Protein AF-A0A7C1QD54-F1 (afdb_monomer)

Foldseek 3Di:
DDPVVVVVVVVVVVVVVVVVVVLVVVLVCLVVCQLPDPPVCPPVDDSVVSVVVSVVC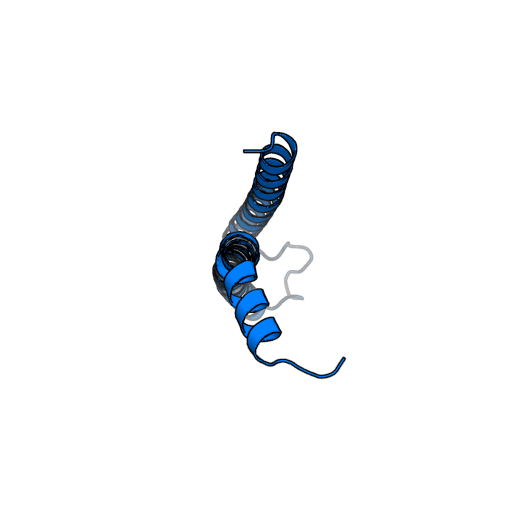NVVSVVVVVVVVVVVVVVVCCVPPVVVVVVVVVVVVVDDD

Secondary structure (DSSP, 8-state):
--HHHHHHHHHHHHHHHHHHHHHHHHHHHHHHHTT---GGGTTTS-HHHHHHHHHHHHHHHHHHHHHHHHHHHHHHHIIIIIHHHHHHHHHHT----

Radius of gyration: 22.1 Å; Cα contacts (8 Å, |Δi|>4): 22; chains: 1; bounding box: 56×27×56 Å

Sequence (97 aa):
MNIYLITIIIAYILVVAFGYWLDFLNLSHLKKFGSVIPPEFEGQIDGSLLSKTRDYNVEHTKFGFVSSGFDKIVTLLFIFVLLNIYNSWIESLDFPF

pLDDT: mean 87.2, std 5.61, range [60.34, 94.94]

Solvent-accessible surface area (backbone atoms only — not comparable to full-atom values): 5592 Å² total; per-residue (Å²): 131,62,68,68,57,54,50,52,52,52,53,50,52,49,55,53,49,53,52,54,50,52,52,50,52,51,50,55,48,43,74,74,46,46,71,64,74,58,79,92,44,64,90,76,57,61,62,70,58,40,39,51,54,41,53,50,49,54,54,51,51,55,50,48,51,56,51,53,50,49,53,51,49,53,49,50,47,35,69,78,61,42,43,64,59,52,49,54,52,56,60,71,63,68,69,92,122

Mean predicted aligned error: 6.9 Å

Structure (mmCIF, N/CA/C/O backbone):
data_AF-A0A7C1QD54-F1
#
_entry.id   AF-A0A7C1QD54-F1
#
loop_
_atom_site.group_PDB
_atom_site.id
_atom_site.type_symbol
_atom_site.label_atom_id
_atom_site.label_alt_id
_atom_site.label_comp_id
_atom_site.label_asym_id
_atom_site.label_entity_id
_atom_site.label_seq_id
_atom_site.pdbx_PDB_ins_code
_atom_site.Cartn_x
_atom_site.Cartn_y
_atom_site.Cartn_z
_atom_site.occupancy
_atom_site.B_iso_or_equiv
_atom_site.auth_seq_id
_atom_site.auth_comp_id
_atom_site.auth_asym_id
_atom_site.auth_atom_id
_atom_site.pdbx_PDB_model_num
ATOM 1 N N . MET A 1 1 ? 3.531 4.790 -26.475 1.00 62.97 1 MET A N 1
ATOM 2 C CA . MET A 1 1 ? 3.166 3.900 -25.352 1.00 62.97 1 MET A CA 1
ATOM 3 C C . MET A 1 1 ? 2.031 3.005 -25.820 1.00 62.97 1 MET A C 1
ATOM 5 O O . MET A 1 1 ? 1.088 3.525 -26.401 1.00 62.97 1 MET A O 1
ATOM 9 N N . ASN A 1 2 ? 2.178 1.684 -25.703 1.00 86.38 2 ASN A N 1
ATOM 10 C CA . ASN A 1 2 ? 1.234 0.724 -26.279 1.00 86.38 2 ASN A CA 1
ATOM 11 C C . ASN A 1 2 ? -0.140 0.856 -25.593 1.00 86.38 2 ASN A C 1
ATOM 13 O O . ASN A 1 2 ? -0.197 0.872 -24.364 1.00 86.38 2 ASN A O 1
ATOM 17 N N . ILE A 1 3 ? -1.227 0.973 -26.362 1.00 93.06 3 ILE A N 1
ATOM 18 C CA . ILE A 1 3 ? -2.583 1.185 -25.828 1.00 93.06 3 ILE A CA 1
ATOM 19 C C . ILE A 1 3 ? -2.968 0.098 -24.816 1.00 93.06 3 ILE A C 1
ATOM 21 O O . ILE A 1 3 ? -3.502 0.410 -23.757 1.00 93.06 3 ILE A O 1
ATOM 25 N N . TYR A 1 4 ? -2.572 -1.153 -25.074 1.00 92.81 4 TYR A N 1
ATOM 26 C CA . TYR A 1 4 ? -2.809 -2.284 -24.175 1.00 92.81 4 TYR A CA 1
ATOM 27 C C . TYR A 1 4 ? -2.156 -2.096 -22.801 1.00 92.81 4 TYR A C 1
ATOM 29 O O . TYR A 1 4 ? -2.758 -2.401 -21.776 1.00 92.81 4 TYR A O 1
ATOM 37 N N . LEU A 1 5 ? -0.939 -1.548 -22.767 1.00 87.88 5 LEU A N 1
ATOM 38 C CA . LEU A 1 5 ? -0.199 -1.316 -21.527 1.00 87.88 5 LEU A CA 1
ATOM 39 C C . LEU A 1 5 ? -0.866 -0.227 -20.681 1.00 87.88 5 LEU A C 1
ATOM 41 O O . LEU A 1 5 ? -0.995 -0.382 -19.469 1.00 87.88 5 LEU A O 1
ATOM 45 N N . ILE A 1 6 ? -1.359 0.835 -21.323 1.00 89.88 6 ILE A N 1
ATOM 46 C CA . ILE A 1 6 ? -2.117 1.891 -20.640 1.00 89.88 6 ILE A CA 1
ATOM 47 C C . ILE A 1 6 ? -3.405 1.311 -20.047 1.00 89.88 6 ILE A C 1
ATOM 49 O O . ILE A 1 6 ? -3.703 1.560 -18.880 1.00 89.88 6 ILE A O 1
ATOM 53 N N . THR A 1 7 ? -4.140 0.499 -20.812 1.00 94.81 7 THR A N 1
ATOM 54 C CA . THR A 1 7 ? -5.369 -0.151 -20.335 1.00 94.81 7 THR A CA 1
ATOM 55 C C . THR A 1 7 ? -5.114 -1.034 -19.114 1.00 94.81 7 THR A C 1
ATOM 57 O O . THR A 1 7 ? -5.855 -0.936 -18.137 1.00 94.81 7 THR A O 1
ATOM 60 N N . ILE A 1 8 ? -4.055 -1.851 -19.130 1.00 91.44 8 ILE A N 1
ATOM 61 C CA . ILE A 1 8 ? -3.697 -2.723 -18.000 1.00 91.44 8 ILE A CA 1
ATOM 62 C C . ILE A 1 8 ? -3.361 -1.895 -16.755 1.00 91.44 8 ILE A C 1
ATOM 64 O O . ILE A 1 8 ? -3.847 -2.205 -15.668 1.00 91.44 8 ILE A O 1
ATOM 68 N N . ILE A 1 9 ? -2.581 -0.819 -16.904 1.00 88.81 9 ILE A N 1
ATOM 69 C CA . ILE A 1 9 ? -2.221 0.057 -15.780 1.00 88.81 9 ILE A CA 1
ATOM 70 C C . ILE A 1 9 ? -3.466 0.732 -15.194 1.00 88.81 9 ILE A C 1
ATOM 72 O O . ILE A 1 9 ? -3.627 0.753 -13.976 1.00 88.81 9 ILE A O 1
ATOM 76 N N . ILE A 1 10 ? -4.372 1.240 -16.034 1.00 92.88 10 ILE A N 1
ATOM 77 C CA . ILE A 1 10 ? -5.620 1.861 -15.568 1.00 92.88 10 ILE A CA 1
ATOM 78 C C . ILE A 1 10 ? -6.486 0.842 -14.820 1.00 92.88 10 ILE A C 1
ATOM 80 O O . ILE A 1 10 ? -6.956 1.134 -13.721 1.00 92.88 10 ILE A O 1
ATOM 84 N N . ALA A 1 11 ? -6.671 -0.356 -15.379 1.00 94.94 11 ALA A N 1
ATOM 85 C CA . ALA A 1 11 ? -7.444 -1.414 -14.734 1.00 94.94 11 ALA A CA 1
ATOM 86 C C . ALA A 1 11 ? -6.844 -1.798 -13.372 1.00 94.94 11 ALA A C 1
ATOM 88 O O . ALA A 1 11 ? -7.570 -1.905 -12.384 1.00 94.94 11 ALA A O 1
ATOM 89 N N . TYR A 1 12 ? -5.517 -1.930 -13.299 1.00 89.75 12 TYR A N 1
ATOM 90 C CA . TYR A 1 12 ? -4.810 -2.190 -12.050 1.00 89.75 12 TYR A CA 1
ATOM 91 C C . TYR A 1 12 ? -5.039 -1.077 -11.017 1.00 89.75 12 TYR A C 1
ATOM 93 O O . TYR A 1 12 ? -5.425 -1.364 -9.884 1.00 89.75 12 TYR A O 1
ATOM 101 N N . ILE A 1 13 ? -4.866 0.191 -11.407 1.00 89.38 13 ILE A N 1
ATOM 102 C CA . ILE A 1 13 ? -5.087 1.340 -10.515 1.00 89.38 13 ILE A CA 1
ATOM 103 C C . ILE A 1 13 ? -6.524 1.352 -9.990 1.00 89.38 13 ILE A C 1
ATOM 105 O O . ILE A 1 13 ? -6.722 1.585 -8.800 1.00 89.38 13 ILE A O 1
ATOM 109 N N . LEU A 1 14 ? -7.517 1.059 -10.835 1.00 93.75 14 LEU A N 1
ATOM 110 C CA . LEU A 1 14 ? -8.917 0.988 -10.415 1.00 93.75 14 LEU A CA 1
ATOM 111 C C . LEU A 1 14 ? -9.135 -0.096 -9.359 1.00 93.75 14 LEU A C 1
ATOM 113 O O . LEU A 1 14 ? -9.698 0.199 -8.308 1.00 93.75 14 LEU A O 1
ATOM 117 N N . VAL A 1 15 ? -8.656 -1.320 -9.592 1.00 92.38 15 VAL A N 1
ATOM 118 C CA . VAL A 1 15 ? -8.779 -2.419 -8.617 1.00 92.38 15 VAL A CA 1
ATOM 119 C C . VAL A 1 15 ? -8.137 -2.036 -7.283 1.00 92.38 15 VAL A C 1
ATOM 121 O O . VAL A 1 15 ? -8.733 -2.232 -6.224 1.00 92.38 15 VAL A O 1
ATOM 124 N N . VAL A 1 16 ? -6.945 -1.438 -7.325 1.00 87.69 16 VAL A N 1
ATOM 125 C CA . VAL A 1 16 ? -6.242 -0.979 -6.123 1.00 87.69 16 VAL A CA 1
ATOM 126 C C . VAL A 1 16 ? -7.022 0.125 -5.402 1.00 87.69 16 VAL A C 1
ATOM 128 O O . VAL A 1 16 ? -7.171 0.060 -4.183 1.00 87.69 16 VAL A O 1
ATOM 131 N N . ALA A 1 17 ? -7.546 1.108 -6.135 1.00 88.38 17 ALA A N 1
ATOM 132 C CA . ALA A 1 17 ? -8.326 2.206 -5.573 1.00 88.38 17 ALA A CA 1
ATOM 133 C C . ALA A 1 17 ? -9.626 1.713 -4.922 1.00 88.38 17 ALA A C 1
ATOM 135 O O . ALA A 1 17 ? -9.947 2.135 -3.813 1.00 88.38 17 ALA A O 1
ATOM 136 N N . PHE A 1 18 ? -10.342 0.787 -5.567 1.00 92.81 18 PHE A N 1
ATOM 137 C CA . PHE A 1 18 ? -11.549 0.178 -5.003 1.00 92.81 18 PHE A CA 1
ATOM 138 C C . PHE A 1 18 ? -11.254 -0.632 -3.738 1.00 92.81 18 PHE A C 1
ATOM 140 O O . PHE A 1 18 ? -12.020 -0.540 -2.780 1.00 92.81 18 PHE A O 1
ATOM 147 N N . GLY A 1 19 ? -10.138 -1.368 -3.697 1.00 88.94 19 GLY A N 1
ATOM 148 C CA . GLY A 1 19 ? -9.692 -2.057 -2.483 1.00 88.94 19 GLY A CA 1
ATOM 149 C C . GLY A 1 19 ? -9.485 -1.082 -1.322 1.00 88.94 19 GLY A C 1
ATOM 150 O O . GLY A 1 19 ? -10.127 -1.213 -0.283 1.00 88.94 19 GLY A O 1
ATOM 151 N N . TYR A 1 20 ? -8.691 -0.027 -1.539 1.00 86.75 20 TYR A N 1
ATOM 152 C CA . TYR A 1 20 ? -8.462 0.992 -0.508 1.00 86.75 20 TYR A CA 1
ATOM 153 C C . TYR A 1 20 ? -9.737 1.722 -0.085 1.00 86.75 20 TYR A C 1
ATOM 155 O O . TYR A 1 20 ? -9.894 2.064 1.088 1.00 86.75 20 TYR A O 1
ATOM 163 N N . TRP A 1 21 ? -10.659 1.955 -1.017 1.00 88.50 21 TRP A N 1
ATOM 164 C CA . TRP A 1 21 ? -11.954 2.549 -0.708 1.00 88.50 21 TRP A CA 1
ATOM 165 C C . 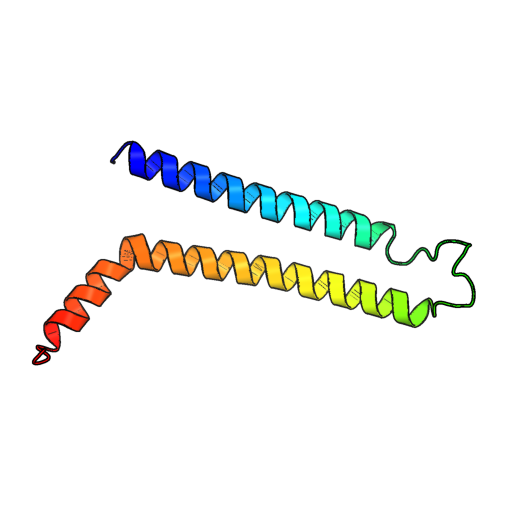TRP A 1 21 ? -12.776 1.662 0.235 1.00 88.50 21 TRP A C 1
ATOM 167 O O . TRP A 1 21 ? -13.310 2.153 1.231 1.00 88.50 21 TRP A O 1
ATOM 177 N N . LEU A 1 22 ? -12.863 0.360 -0.048 1.00 90.38 22 LEU A N 1
ATOM 178 C CA . LEU A 1 22 ? -13.586 -0.593 0.799 1.00 90.38 22 LEU A CA 1
ATOM 179 C C . LEU A 1 22 ? -12.978 -0.681 2.195 1.00 90.38 22 LEU A C 1
ATOM 181 O O . LEU A 1 22 ? -13.707 -0.622 3.187 1.00 90.38 22 LEU A O 1
ATOM 185 N N . ASP A 1 23 ? -11.655 -0.754 2.283 1.00 87.19 23 ASP A N 1
ATOM 186 C CA . ASP A 1 23 ? -11.004 -0.846 3.580 1.00 87.19 23 ASP A CA 1
ATOM 187 C C . ASP A 1 23 ? -11.159 0.455 4.390 1.00 87.19 23 ASP A C 1
ATOM 189 O O . ASP A 1 23 ? -11.338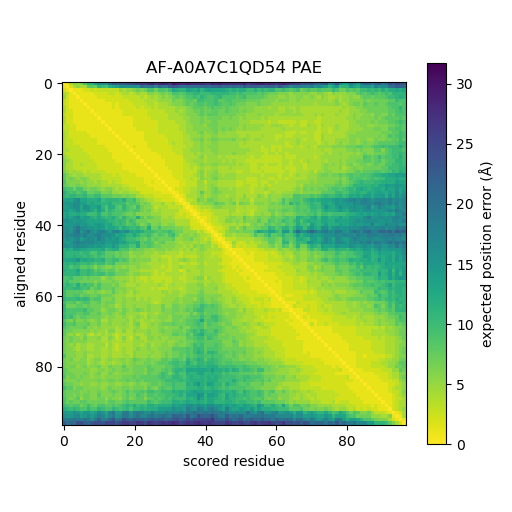 0.421 5.611 1.00 87.19 23 ASP A O 1
ATOM 193 N N . PHE A 1 24 ? -11.161 1.614 3.721 1.00 87.50 24 PHE A N 1
ATOM 194 C CA . PHE A 1 24 ? -11.476 2.895 4.353 1.00 87.50 24 PHE A CA 1
ATOM 195 C C . PHE A 1 24 ? -12.905 2.920 4.910 1.00 87.50 24 PHE A C 1
ATOM 197 O O . PHE A 1 24 ? -13.110 3.342 6.053 1.00 87.50 24 PHE A O 1
ATOM 204 N N . LEU A 1 25 ? -13.890 2.447 4.139 1.00 89.44 25 LEU A N 1
ATOM 205 C CA . LEU A 1 25 ? -15.271 2.328 4.611 1.00 89.44 25 LEU A CA 1
ATOM 206 C C . LEU A 1 25 ? -15.364 1.400 5.827 1.00 89.44 25 LEU A C 1
ATOM 208 O O . LEU A 1 25 ? -16.007 1.759 6.818 1.00 89.44 25 LEU A O 1
ATOM 212 N N . ASN A 1 26 ? -14.683 0.253 5.783 1.00 89.44 26 ASN A N 1
ATOM 213 C CA . ASN A 1 26 ? -14.662 -0.707 6.881 1.00 89.44 26 ASN A CA 1
ATOM 214 C C . ASN A 1 26 ? -14.057 -0.095 8.154 1.00 89.44 26 ASN A C 1
ATOM 216 O O . ASN A 1 26 ? -14.650 -0.170 9.230 1.00 89.44 26 ASN A O 1
ATOM 220 N N . LEU A 1 27 ? -12.927 0.605 8.034 1.00 87.88 27 LEU A N 1
ATOM 221 C CA . LEU A 1 27 ? -12.312 1.309 9.159 1.00 87.88 27 LEU A CA 1
ATOM 222 C C . LEU A 1 27 ? -13.176 2.437 9.712 1.00 87.88 27 LEU A C 1
ATOM 224 O O . LEU A 1 27 ? -13.241 2.614 10.928 1.00 87.88 27 LEU A O 1
ATOM 228 N N . SER A 1 28 ? -13.821 3.213 8.844 1.00 87.50 28 SER A N 1
ATOM 229 C CA . SER A 1 28 ? -14.734 4.280 9.258 1.00 87.50 28 SER A CA 1
ATOM 230 C C . SER A 1 28 ? -15.900 3.713 10.074 1.00 87.50 28 SER A C 1
ATOM 232 O O . SER A 1 28 ? -16.221 4.217 11.155 1.00 87.50 28 SER A O 1
ATOM 234 N N . HIS A 1 29 ? -16.471 2.601 9.607 1.00 88.31 29 HIS A N 1
ATOM 235 C CA . HIS A 1 29 ? -17.528 1.890 10.313 1.00 88.31 29 HIS A CA 1
ATOM 236 C C . HIS A 1 29 ? -17.038 1.317 11.652 1.00 88.31 29 HIS A C 1
ATOM 238 O O . HIS A 1 29 ? -17.667 1.550 12.686 1.00 88.31 29 HIS A O 1
ATOM 244 N N . LEU A 1 30 ? -15.877 0.653 11.664 1.00 86.94 30 LEU A N 1
ATOM 245 C CA . LEU A 1 30 ? -15.276 0.074 12.866 1.00 86.94 30 LEU A CA 1
ATOM 246 C C . LEU A 1 30 ? -14.947 1.140 13.922 1.00 86.94 30 LEU A C 1
ATOM 248 O O . LEU A 1 30 ? -15.186 0.927 15.108 1.00 86.94 30 LEU A O 1
ATOM 252 N N . LYS A 1 31 ? -14.457 2.315 13.516 1.00 82.62 31 LYS A N 1
ATOM 253 C CA . LYS A 1 31 ? -14.220 3.435 14.441 1.00 82.62 31 LYS A CA 1
ATOM 254 C C . LYS A 1 31 ? -15.510 3.948 15.074 1.00 82.62 31 LYS A C 1
ATOM 256 O O . LYS A 1 31 ? -15.501 4.321 16.243 1.00 82.62 31 LYS A O 1
ATOM 261 N N . LYS A 1 32 ? -16.605 3.984 14.309 1.00 83.12 32 LYS A N 1
ATOM 262 C CA . LYS A 1 32 ? -17.884 4.546 14.756 1.00 83.12 32 LYS A CA 1
ATOM 263 C C . LYS A 1 32 ? -18.700 3.576 15.614 1.00 83.12 32 LYS A C 1
ATOM 265 O O . LYS A 1 32 ? -19.309 4.008 16.586 1.00 83.12 32 LYS A O 1
ATOM 270 N N . PHE A 1 33 ? -18.708 2.291 15.266 1.00 84.06 33 PHE A N 1
ATOM 271 C CA . PHE A 1 33 ? -19.586 1.292 15.887 1.00 84.06 33 PHE A CA 1
ATOM 272 C C . PHE A 1 33 ? -18.845 0.126 16.549 1.00 84.06 33 PHE A C 1
ATOM 274 O O . PHE A 1 33 ? -19.466 -0.648 17.264 1.00 84.06 33 PHE A O 1
ATOM 281 N N . GLY A 1 34 ? -17.525 0.003 16.389 1.00 78.12 34 GLY A N 1
ATOM 282 C CA . GLY A 1 34 ? -16.752 -1.150 16.873 1.00 78.12 34 GLY A CA 1
ATOM 283 C C . GLY A 1 34 ? -16.632 -1.282 18.393 1.00 78.12 34 GLY A C 1
ATOM 284 O O . GLY A 1 34 ? -16.071 -2.262 18.864 1.00 78.12 34 GLY A O 1
ATOM 285 N N . SER A 1 35 ? -17.143 -0.317 19.160 1.00 78.44 35 SER A N 1
ATOM 286 C CA . SER A 1 35 ? -17.263 -0.410 20.626 1.00 78.44 35 SER A CA 1
ATOM 287 C C . SER A 1 35 ? -18.701 -0.521 21.112 1.00 78.44 35 SER A C 1
ATOM 289 O O . SER A 1 35 ? -18.926 -0.587 22.317 1.00 78.44 35 SER A O 1
ATOM 291 N N . VAL A 1 36 ? -19.670 -0.515 20.197 1.00 82.44 36 VAL A N 1
ATOM 292 C CA . VAL A 1 36 ? -21.075 -0.703 20.537 1.00 82.44 36 VAL A CA 1
ATOM 293 C C . VAL A 1 36 ? -21.328 -2.201 20.581 1.00 82.44 36 VAL A C 1
ATOM 295 O O . VAL A 1 36 ? -21.243 -2.883 19.562 1.00 82.44 36 VAL A O 1
ATOM 298 N N . ILE A 1 37 ? -21.612 -2.714 21.775 1.00 82.19 37 ILE A N 1
ATOM 299 C CA . ILE A 1 37 ? -22.055 -4.095 21.948 1.00 82.19 37 ILE A CA 1
ATOM 300 C C . ILE A 1 37 ? -23.546 -4.132 21.596 1.00 82.19 37 ILE A C 1
ATOM 302 O O . ILE A 1 37 ? -24.303 -3.327 22.142 1.00 82.19 37 ILE A O 1
ATOM 306 N N . PRO A 1 38 ? -23.993 -5.008 20.681 1.00 84.25 38 PRO A N 1
ATOM 307 C CA . PRO A 1 38 ? -25.417 -5.165 20.435 1.00 84.25 38 PRO A CA 1
ATOM 308 C C . PRO A 1 38 ? -26.112 -5.706 21.697 1.00 84.25 38 PRO A C 1
ATOM 310 O O . PRO A 1 38 ? -25.522 -6.552 22.373 1.00 84.25 38 PRO A O 1
ATOM 313 N N . PRO A 1 39 ? -27.358 -5.294 21.994 1.00 82.06 39 PRO A N 1
ATOM 314 C CA . PRO A 1 39 ? -28.057 -5.660 23.234 1.00 82.06 39 PRO A CA 1
ATOM 315 C C . PRO A 1 39 ? -28.113 -7.170 23.505 1.00 82.06 39 PRO A C 1
ATOM 317 O O . PRO A 1 39 ? -28.044 -7.620 24.641 1.00 82.06 39 PRO A O 1
ATOM 320 N N . GLU A 1 40 ? -28.179 -7.969 22.441 1.00 85.75 40 GLU A N 1
ATOM 321 C CA . GLU A 1 40 ? -28.214 -9.438 22.472 1.00 85.75 40 GLU A CA 1
ATOM 322 C C . GLU A 1 40 ? -26.929 -10.076 23.034 1.00 85.75 40 GLU A C 1
ATOM 324 O O . GLU A 1 40 ? -26.943 -11.234 23.448 1.00 85.75 40 GLU A O 1
ATOM 329 N N . PHE A 1 41 ? -25.823 -9.326 23.064 1.00 82.62 41 PHE A N 1
ATOM 330 C CA . PHE A 1 41 ? -24.504 -9.772 23.522 1.00 82.62 41 PHE A CA 1
ATOM 331 C C . PHE A 1 41 ? -24.042 -9.072 24.808 1.00 82.62 41 PHE A C 1
ATOM 333 O O . PHE A 1 41 ? -22.909 -9.288 25.260 1.00 82.62 41 PHE A O 1
ATOM 340 N N . GLU A 1 42 ? -24.894 -8.241 25.413 1.00 80.31 42 GLU A N 1
ATOM 341 C CA . GLU A 1 42 ? -24.599 -7.601 26.692 1.00 80.31 42 GLU A CA 1
ATOM 342 C C . GLU A 1 42 ? -24.335 -8.656 27.777 1.00 80.31 42 GLU A C 1
ATOM 344 O O . GLU A 1 42 ? -25.062 -9.636 27.930 1.00 80.31 42 GLU A O 1
ATOM 349 N N . GLY A 1 43 ? -23.233 -8.487 28.510 1.00 79.69 43 GLY A N 1
ATOM 350 C CA . GLY A 1 43 ? -22.800 -9.430 29.545 1.00 79.69 43 GLY A CA 1
ATOM 351 C C . GLY A 1 43 ? -22.091 -10.692 29.035 1.00 79.69 43 GLY A C 1
ATOM 352 O O . GLY A 1 43 ? -21.462 -11.372 29.842 1.00 79.69 43 GLY A O 1
ATOM 353 N N . GLN A 1 44 ? -22.121 -10.990 27.729 1.00 83.50 44 GLN A N 1
ATOM 354 C CA . GLN A 1 44 ? -21.323 -12.075 27.132 1.00 83.50 44 GLN A CA 1
ATOM 355 C C . GLN A 1 44 ? -19.997 -11.588 26.547 1.00 83.50 44 GLN A C 1
ATOM 357 O O . GLN A 1 44 ? -19.028 -12.345 26.483 1.00 83.50 44 GLN A O 1
ATOM 362 N N . ILE A 1 45 ? -19.948 -10.324 26.125 1.00 81.62 45 ILE A N 1
ATOM 363 C CA . ILE A 1 45 ? -18.754 -9.704 25.553 1.00 81.62 45 ILE A CA 1
ATOM 364 C C . ILE A 1 45 ? -18.185 -8.687 26.541 1.00 81.62 45 ILE A C 1
ATOM 366 O O . ILE A 1 45 ? -18.877 -7.775 26.992 1.00 81.62 45 ILE A O 1
ATOM 370 N N . ASP A 1 46 ? -16.894 -8.819 26.842 1.00 83.31 46 ASP A N 1
ATOM 371 C CA . ASP A 1 46 ? -16.148 -7.823 27.605 1.00 83.31 46 ASP A CA 1
ATOM 372 C C . ASP A 1 46 ? -15.896 -6.583 26.731 1.00 83.31 46 ASP A C 1
ATOM 374 O O . ASP A 1 46 ? -15.117 -6.612 25.773 1.00 83.31 46 ASP A O 1
ATOM 378 N N . GLY A 1 47 ? -16.547 -5.469 27.074 1.00 81.94 47 GLY A N 1
ATOM 379 C CA . GLY A 1 47 ? -16.393 -4.198 26.364 1.00 81.94 47 GLY A CA 1
ATOM 380 C C . GLY A 1 47 ? -14.980 -3.617 26.423 1.00 81.94 47 GLY A C 1
ATOM 381 O O . GLY A 1 47 ? -14.559 -2.933 25.486 1.00 81.94 47 GLY A O 1
ATOM 382 N N . SER A 1 48 ? -14.210 -3.922 27.471 1.00 83.19 48 SER A N 1
ATOM 383 C CA . SER A 1 48 ? -12.815 -3.491 27.581 1.00 83.19 48 SER A CA 1
ATOM 384 C C . SER A 1 48 ? -11.918 -4.246 26.596 1.00 83.19 48 SER A C 1
ATOM 386 O O . SER A 1 48 ? -11.061 -3.639 25.944 1.00 83.19 48 SER A O 1
ATOM 388 N N . LEU A 1 49 ? -12.165 -5.549 26.420 1.00 84.44 49 LEU A N 1
ATOM 389 C CA . LEU A 1 49 ? -11.486 -6.374 25.426 1.00 84.44 49 LEU A CA 1
ATOM 390 C C . LEU A 1 49 ? -11.897 -5.958 24.011 1.00 84.44 49 LEU A C 1
ATOM 392 O O . LEU A 1 49 ? -11.025 -5.742 23.172 1.00 84.44 49 LEU A O 1
ATOM 396 N N . LEU A 1 50 ? -13.193 -5.737 23.769 1.00 85.00 50 LEU A N 1
ATOM 397 C CA . LEU A 1 50 ? -13.703 -5.276 22.476 1.00 85.00 50 LEU A CA 1
ATOM 398 C C . LEU A 1 50 ? -13.082 -3.934 22.058 1.00 85.00 50 LEU A C 1
ATOM 400 O O . LEU A 1 50 ? -12.632 -3.790 20.921 1.00 85.00 50 LEU A O 1
ATOM 404 N N . SER A 1 51 ? -12.990 -2.966 22.978 1.00 83.19 51 SER A N 1
ATOM 405 C CA . SER A 1 51 ? -12.341 -1.680 22.696 1.00 83.19 51 SER A CA 1
ATOM 406 C C . SER A 1 51 ? -10.857 -1.848 22.360 1.00 83.19 51 SER A C 1
ATOM 408 O O . SER A 1 51 ? -10.385 -1.244 21.398 1.00 83.19 51 SER A O 1
ATOM 410 N N . LYS A 1 52 ? -10.124 -2.698 23.092 1.00 86.12 52 LYS A N 1
ATOM 411 C CA . LYS A 1 52 ? -8.713 -2.988 22.781 1.00 86.12 52 LYS A CA 1
ATOM 412 C C . LYS A 1 52 ? -8.553 -3.646 21.411 1.00 86.12 52 LYS A C 1
ATOM 414 O O . LYS A 1 52 ? -7.669 -3.261 20.649 1.00 86.12 52 LYS A O 1
ATOM 419 N N . THR A 1 53 ? -9.412 -4.607 21.075 1.00 85.75 53 THR A N 1
ATOM 420 C CA . THR A 1 53 ? -9.396 -5.281 19.769 1.00 85.75 53 THR A CA 1
ATOM 421 C C . THR A 1 53 ? -9.730 -4.322 18.629 1.00 85.75 53 THR A C 1
ATOM 423 O O . THR A 1 53 ? -9.111 -4.407 17.566 1.00 85.75 53 THR A O 1
ATOM 426 N N . ARG A 1 54 ? -10.666 -3.386 18.839 1.00 86.62 54 ARG A N 1
ATOM 427 C CA . ARG A 1 54 ? -10.955 -2.298 17.894 1.00 86.62 54 ARG A CA 1
ATOM 428 C C . ARG A 1 54 ? -9.712 -1.445 17.659 1.00 86.62 54 ARG A C 1
ATOM 430 O O . ARG A 1 54 ? -9.334 -1.247 16.508 1.00 86.62 54 ARG A O 1
ATOM 437 N N . ASP A 1 55 ? -9.078 -0.966 18.726 1.00 85.81 55 ASP A N 1
ATOM 438 C CA . ASP A 1 55 ? -7.917 -0.071 18.635 1.00 85.81 55 ASP A CA 1
ATOM 439 C C . ASP A 1 55 ? -6.742 -0.749 17.925 1.00 85.81 55 ASP A C 1
ATOM 441 O O . ASP A 1 55 ? -6.144 -0.170 17.016 1.00 85.81 55 ASP A O 1
ATOM 445 N N . TYR A 1 56 ? -6.487 -2.017 18.255 1.00 87.12 56 TYR A N 1
ATOM 446 C CA . TYR A 1 56 ? -5.494 -2.829 17.559 1.00 87.12 56 TYR A CA 1
ATOM 447 C C . TYR A 1 56 ? -5.810 -2.978 16.064 1.00 87.12 56 TYR A C 1
ATOM 449 O O . TYR A 1 56 ? -4.935 -2.749 15.232 1.00 87.12 56 TYR A O 1
ATOM 457 N N . ASN A 1 57 ? -7.053 -3.313 15.700 1.00 85.62 57 ASN A N 1
ATOM 458 C CA . ASN A 1 57 ? -7.445 -3.446 14.294 1.00 85.62 57 ASN A CA 1
ATOM 459 C C . ASN A 1 57 ? -7.307 -2.132 13.522 1.00 85.62 57 ASN A C 1
ATOM 461 O O . ASN A 1 57 ? -6.884 -2.143 12.366 1.00 85.62 57 ASN A O 1
ATOM 465 N N . VAL A 1 58 ? -7.646 -1.000 14.141 1.00 85.06 58 VAL A N 1
ATOM 466 C CA . VAL A 1 58 ? -7.521 0.318 13.510 1.00 85.06 58 VAL A CA 1
ATOM 467 C C . VAL A 1 58 ? -6.063 0.622 13.172 1.00 85.06 58 VAL A C 1
ATOM 469 O O . VAL A 1 58 ? -5.772 0.991 12.031 1.00 85.06 58 VAL A O 1
ATOM 472 N N . GLU A 1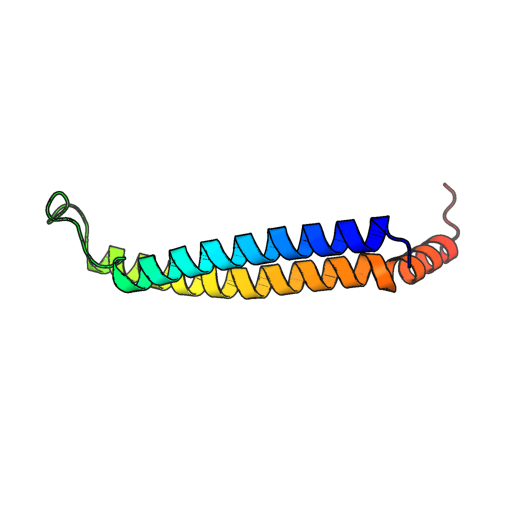 59 ? -5.152 0.439 14.127 1.00 86.19 59 GLU A N 1
ATOM 473 C CA . GLU A 1 59 ? -3.722 0.674 13.900 1.00 86.19 59 GLU A CA 1
ATOM 474 C C . GLU A 1 59 ? -3.125 -0.340 12.914 1.00 86.19 59 GLU A C 1
ATOM 476 O O . GLU A 1 59 ? -2.437 0.050 11.968 1.00 86.19 59 GLU A O 1
ATOM 481 N N . HIS A 1 60 ? -3.454 -1.628 13.061 1.00 86.56 60 HIS A N 1
ATOM 482 C CA . HIS A 1 60 ? -2.987 -2.686 12.164 1.00 86.56 60 HIS A CA 1
ATOM 483 C C . HIS A 1 60 ? -3.416 -2.438 10.714 1.00 86.56 60 HIS A C 1
ATOM 485 O O . HIS A 1 60 ? -2.602 -2.519 9.796 1.00 86.56 60 HIS A O 1
ATOM 491 N N . THR A 1 61 ? -4.680 -2.077 10.488 1.00 84.12 61 THR A N 1
ATOM 492 C CA . THR A 1 61 ? -5.182 -1.818 9.132 1.00 84.12 61 THR A CA 1
ATOM 493 C C . THR A 1 61 ? -4.547 -0.562 8.531 1.00 84.12 61 THR A C 1
ATOM 495 O O . THR A 1 61 ? -4.180 -0.559 7.358 1.00 84.12 61 THR A O 1
ATOM 498 N N . LYS A 1 62 ? -4.343 0.495 9.331 1.00 83.62 62 LYS A N 1
ATOM 499 C CA . LYS A 1 62 ? -3.651 1.713 8.881 1.00 83.62 62 LYS A CA 1
ATOM 500 C C . LYS A 1 62 ? -2.214 1.411 8.447 1.00 83.62 62 LYS A C 1
ATOM 502 O O . LYS A 1 62 ? -1.784 1.892 7.400 1.00 83.62 62 LYS A O 1
ATOM 507 N N . PHE A 1 63 ? -1.489 0.604 9.222 1.00 87.44 63 PHE A N 1
ATOM 508 C CA . PHE A 1 63 ? -0.154 0.143 8.846 1.00 87.44 63 PHE A CA 1
ATOM 509 C C . PHE A 1 63 ? -0.191 -0.725 7.580 1.00 87.44 63 PHE A C 1
ATOM 511 O O . PHE A 1 63 ? 0.585 -0.492 6.653 1.00 87.44 63 PHE A O 1
ATOM 518 N N . GLY A 1 64 ? -1.144 -1.658 7.494 1.00 84.44 64 GLY A N 1
ATOM 519 C CA . GLY A 1 64 ? -1.351 -2.508 6.320 1.00 84.44 64 GLY A CA 1
ATOM 520 C C . GLY A 1 64 ? -1.586 -1.714 5.030 1.00 84.44 64 GLY A C 1
ATOM 521 O O . GLY A 1 64 ? -1.070 -2.080 3.972 1.00 84.44 64 GLY A O 1
ATOM 522 N N . PHE A 1 65 ? -2.278 -0.573 5.095 1.00 83.38 65 PHE A N 1
ATOM 523 C CA . PHE A 1 65 ? -2.421 0.313 3.934 1.00 83.38 65 PHE A CA 1
ATOM 524 C C . PHE A 1 65 ? -1.102 0.904 3.468 1.00 83.38 65 PHE A C 1
ATOM 526 O O . PHE A 1 65 ? -0.812 0.876 2.274 1.00 83.38 65 PHE A O 1
ATOM 533 N N . VAL A 1 66 ? -0.304 1.425 4.400 1.00 83.56 66 VAL A N 1
ATOM 534 C CA . VAL A 1 66 ? 0.985 2.037 4.068 1.00 83.56 66 VAL A CA 1
ATOM 535 C C . VAL A 1 66 ? 1.936 0.983 3.504 1.00 83.56 66 VAL A C 1
ATOM 537 O O . VAL A 1 66 ? 2.530 1.212 2.451 1.00 83.56 66 VAL A O 1
ATOM 540 N N . SER A 1 67 ? 2.016 -0.187 4.146 1.00 88.19 67 SER A N 1
ATOM 541 C CA . SER A 1 67 ? 2.857 -1.297 3.684 1.00 88.19 67 SER A CA 1
ATOM 542 C C . SER A 1 67 ? 2.434 -1.781 2.300 1.00 88.19 67 SER A C 1
ATOM 544 O O . SER A 1 67 ? 3.257 -1.836 1.394 1.00 88.19 67 SER A O 1
ATOM 546 N N . SER A 1 68 ? 1.140 -2.045 2.087 1.00 87.19 68 SER A N 1
ATOM 547 C CA . SER A 1 68 ? 0.657 -2.518 0.783 1.00 87.19 68 SER A CA 1
ATOM 548 C C . SER A 1 68 ? 0.871 -1.496 -0.335 1.00 87.19 68 SER A C 1
ATOM 550 O O . SER A 1 68 ? 1.136 -1.879 -1.473 1.00 87.19 68 SER A O 1
ATOM 552 N N . GLY A 1 69 ? 0.768 -0.198 -0.034 1.00 87.00 69 GLY A N 1
ATOM 553 C CA . GLY A 1 69 ? 1.062 0.862 -0.996 1.00 87.00 69 GLY A CA 1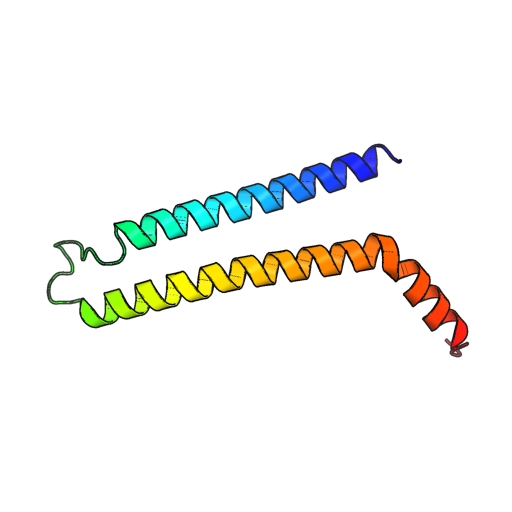
ATOM 554 C C . GLY A 1 69 ? 2.538 0.864 -1.379 1.00 87.00 69 GLY A C 1
ATOM 555 O O . GLY A 1 69 ? 2.867 0.897 -2.566 1.00 87.00 69 GLY A O 1
ATOM 556 N N . PHE A 1 70 ? 3.417 0.761 -0.381 1.00 89.12 70 PHE A N 1
ATOM 557 C CA . PHE A 1 70 ? 4.857 0.652 -0.584 1.00 89.12 70 PHE A CA 1
ATOM 558 C C . PHE A 1 70 ? 5.223 -0.576 -1.428 1.00 89.12 70 PHE A C 1
ATOM 560 O O . PHE A 1 70 ? 5.887 -0.419 -2.452 1.00 89.12 70 PHE A O 1
ATOM 567 N N . ASP A 1 71 ? 4.715 -1.763 -1.086 1.00 91.19 71 ASP A N 1
ATOM 568 C CA . ASP A 1 71 ? 4.99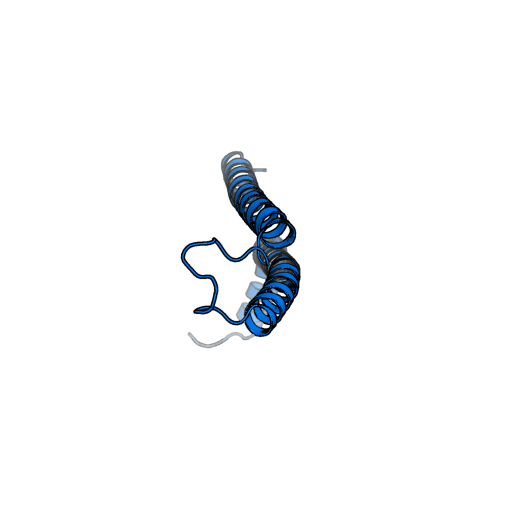9 -3.009 -1.813 1.00 91.19 71 ASP A CA 1
ATOM 569 C C . ASP A 1 71 ? 4.580 -2.918 -3.286 1.00 91.19 71 ASP A C 1
ATOM 571 O O . ASP A 1 71 ? 5.325 -3.313 -4.189 1.00 91.19 71 ASP A O 1
ATOM 575 N N . LYS A 1 72 ? 3.406 -2.334 -3.558 1.00 90.06 72 LYS A N 1
ATOM 576 C CA . LYS A 1 72 ? 2.909 -2.116 -4.925 1.00 90.06 72 LYS A CA 1
ATOM 577 C C . LYS A 1 72 ? 3.780 -1.131 -5.700 1.00 90.06 72 LYS A C 1
ATOM 579 O O . LYS A 1 72 ? 4.064 -1.378 -6.871 1.00 90.06 72 LYS A O 1
ATOM 584 N N . ILE A 1 73 ? 4.212 -0.035 -5.073 1.00 90.50 73 ILE A N 1
ATOM 585 C CA . ILE A 1 73 ? 5.107 0.952 -5.699 1.00 90.50 73 ILE A CA 1
ATOM 586 C C . ILE A 1 73 ? 6.455 0.311 -6.022 1.00 90.50 73 ILE A C 1
ATOM 588 O O . ILE A 1 73 ? 6.922 0.434 -7.152 1.00 90.50 73 ILE A O 1
ATOM 592 N N . VAL A 1 74 ? 7.053 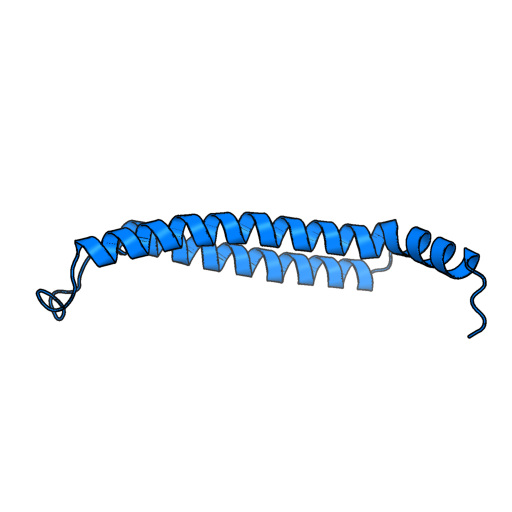-0.402 -5.064 1.00 93.31 74 VAL A N 1
ATOM 593 C CA . VAL A 1 74 ? 8.325 -1.110 -5.255 1.00 93.31 74 VAL A CA 1
ATOM 594 C C . VAL A 1 74 ? 8.201 -2.135 -6.377 1.00 93.31 74 VAL A C 1
ATOM 596 O O . VAL A 1 74 ? 9.058 -2.176 -7.254 1.00 93.31 74 VAL A O 1
ATOM 599 N N . THR A 1 75 ? 7.108 -2.899 -6.415 1.00 92.31 75 THR A N 1
ATOM 600 C CA . THR A 1 75 ? 6.851 -3.887 -7.474 1.00 92.31 75 THR A CA 1
ATOM 601 C C . THR A 1 75 ? 6.745 -3.232 -8.852 1.00 92.31 75 THR A C 1
ATOM 603 O O . THR A 1 75 ? 7.389 -3.681 -9.799 1.00 92.31 75 THR A O 1
ATOM 606 N N . LEU A 1 76 ? 5.971 -2.149 -8.984 1.00 89.94 76 LEU A N 1
ATOM 607 C CA . LEU A 1 76 ? 5.839 -1.426 -10.254 1.00 89.94 76 LEU A CA 1
ATOM 608 C C . LEU A 1 76 ? 7.173 -0.814 -10.691 1.00 89.94 76 LEU A C 1
ATOM 610 O O . LEU A 1 76 ? 7.555 -0.934 -11.853 1.00 89.94 76 LEU A O 1
ATOM 614 N N . LEU A 1 77 ? 7.896 -0.186 -9.764 1.00 92.19 77 LEU A N 1
ATOM 615 C CA . LEU A 1 77 ? 9.207 0.398 -10.029 1.00 92.19 77 LEU A CA 1
ATOM 616 C C . LEU A 1 77 ? 10.208 -0.680 -10.457 1.00 92.19 77 LEU A C 1
ATOM 618 O O . LEU A 1 77 ? 10.976 -0.471 -11.396 1.00 92.19 77 LEU A O 1
ATOM 622 N N . PHE A 1 78 ? 10.159 -1.853 -9.826 1.00 92.38 78 PHE A N 1
ATOM 623 C CA . PHE A 1 78 ? 10.980 -2.982 -10.224 1.00 92.38 78 PHE A CA 1
ATOM 624 C C . PHE A 1 78 ? 10.660 -3.418 -11.656 1.00 92.38 78 PHE A C 1
ATOM 626 O O . PHE A 1 78 ? 11.548 -3.410 -12.499 1.00 92.38 78 PHE A O 1
ATOM 633 N N . ILE A 1 79 ? 9.393 -3.707 -11.961 1.00 90.44 79 ILE A N 1
ATOM 634 C CA . ILE A 1 79 ? 8.978 -4.219 -13.276 1.00 90.44 79 ILE A CA 1
ATOM 635 C C . ILE A 1 79 ? 9.255 -3.214 -14.406 1.00 90.44 79 ILE A C 1
ATOM 637 O O . ILE A 1 79 ? 9.716 -3.612 -15.473 1.00 90.44 79 ILE A O 1
ATOM 641 N N . PHE A 1 80 ? 8.981 -1.922 -14.197 1.00 87.38 80 PHE A N 1
ATOM 642 C CA . PHE A 1 80 ? 9.068 -0.919 -15.267 1.00 87.38 80 PHE A CA 1
ATOM 643 C C . PHE A 1 80 ? 10.430 -0.232 -15.396 1.00 87.38 80 PHE A C 1
ATOM 645 O O . PHE A 1 80 ? 10.725 0.302 -16.464 1.00 87.38 80 PHE A O 1
ATOM 652 N N . VAL A 1 81 ? 11.244 -0.211 -14.337 1.00 89.75 81 VAL A N 1
ATOM 653 C CA . VAL A 1 81 ? 12.518 0.527 -14.322 1.00 89.75 81 VAL A CA 1
ATOM 654 C C . VAL A 1 81 ? 13.692 -0.405 -14.049 1.00 89.75 81 VAL A C 1
ATOM 656 O O . VAL A 1 81 ? 14.632 -0.455 -14.840 1.00 89.75 81 VAL A O 1
ATOM 659 N N . LEU A 1 82 ? 13.650 -1.149 -12.941 1.00 92.69 82 LEU A N 1
ATOM 660 C CA . LEU A 1 82 ? 14.819 -1.906 -12.477 1.00 92.69 82 LEU A CA 1
ATOM 661 C C . LEU A 1 82 ? 15.000 -3.250 -13.178 1.00 92.69 82 LEU A C 1
ATOM 663 O O . LEU A 1 82 ? 16.105 -3.781 -13.150 1.00 92.69 82 LEU A O 1
ATOM 667 N N . LEU A 1 83 ? 13.963 -3.790 -13.819 1.00 94.00 83 LEU A N 1
ATOM 668 C CA . LEU A 1 83 ? 13.994 -5.124 -14.412 1.00 94.00 83 LEU A CA 1
ATOM 669 C C . LEU A 1 83 ? 15.104 -5.261 -15.458 1.00 94.00 83 LEU A C 1
ATOM 671 O O . LEU A 1 83 ? 15.826 -6.248 -15.454 1.00 94.00 83 LEU A O 1
ATOM 675 N N . ASN A 1 84 ? 15.294 -4.248 -16.306 1.00 92.00 84 ASN A N 1
ATOM 676 C CA . ASN A 1 84 ? 16.363 -4.274 -17.306 1.00 92.00 84 ASN A CA 1
ATOM 677 C C . ASN A 1 84 ? 17.753 -4.221 -16.661 1.00 92.00 84 ASN A C 1
ATOM 679 O O . ASN A 1 84 ? 18.643 -4.948 -17.082 1.00 92.00 84 ASN A O 1
ATOM 683 N N . ILE A 1 85 ? 17.930 -3.403 -15.616 1.00 93.56 85 ILE A N 1
ATOM 684 C CA . ILE A 1 85 ? 19.194 -3.315 -14.865 1.00 93.56 85 ILE A CA 1
ATOM 685 C C . ILE A 1 85 ? 19.498 -4.659 -14.199 1.00 93.56 85 ILE A C 1
ATOM 687 O O . ILE A 1 85 ? 20.624 -5.146 -14.264 1.00 93.56 85 ILE A O 1
ATOM 691 N N . TYR A 1 86 ? 18.482 -5.264 -13.584 1.00 93.88 86 TYR A N 1
ATOM 692 C CA . TYR A 1 86 ? 18.579 -6.578 -12.969 1.00 93.88 86 TYR A CA 1
ATOM 693 C C . TYR A 1 86 ? 18.951 -7.648 -14.001 1.00 93.88 86 TYR A C 1
ATOM 695 O O . TYR A 1 86 ? 19.902 -8.389 -13.778 1.00 93.88 86 TYR A O 1
ATOM 703 N N . ASN A 1 87 ? 18.279 -7.679 -15.154 1.00 93.19 87 ASN A N 1
ATOM 704 C CA . ASN A 1 87 ? 18.581 -8.629 -16.225 1.00 93.19 87 ASN A CA 1
ATOM 705 C C . ASN A 1 87 ? 20.014 -8.473 -16.744 1.00 93.19 87 ASN A C 1
ATOM 707 O O . ASN A 1 87 ? 20.736 -9.462 -16.797 1.00 93.19 87 ASN A O 1
ATOM 711 N N . SER A 1 88 ? 20.468 -7.251 -17.046 1.00 92.69 88 SER A N 1
ATOM 712 C CA . SER A 1 88 ? 21.849 -7.029 -17.500 1.00 92.69 88 SER A CA 1
ATOM 713 C C . SER A 1 88 ? 22.883 -7.420 -16.443 1.00 92.69 88 SER A C 1
ATOM 715 O O . SER A 1 88 ? 23.957 -7.912 -16.782 1.00 92.69 88 SER A O 1
ATOM 717 N N . TRP A 1 89 ? 22.574 -7.229 -15.157 1.00 94.31 89 TRP A N 1
ATOM 718 C CA . TRP A 1 89 ? 23.434 -7.707 -14.078 1.00 94.31 89 TRP A CA 1
ATOM 719 C C . TRP A 1 89 ? 23.510 -9.236 -14.054 1.00 94.31 89 TRP A C 1
ATOM 721 O O . TRP A 1 89 ? 24.609 -9.774 -13.980 1.00 94.31 89 TRP A O 1
ATOM 731 N N . ILE A 1 90 ? 22.381 -9.936 -14.180 1.00 92.69 90 ILE A N 1
ATOM 732 C CA . ILE A 1 90 ? 22.356 -11.403 -14.239 1.00 92.69 90 ILE A CA 1
ATOM 733 C C . ILE A 1 90 ? 23.107 -11.927 -15.468 1.00 92.69 90 ILE A C 1
ATOM 735 O O . ILE A 1 90 ? 23.907 -12.849 -15.335 1.00 92.69 90 ILE A O 1
ATOM 739 N N . GLU A 1 91 ? 22.910 -11.317 -16.637 1.00 92.56 91 GLU A N 1
ATOM 740 C CA . GLU A 1 91 ? 23.646 -11.660 -17.862 1.00 92.56 91 GLU A CA 1
ATOM 741 C C . GLU A 1 91 ? 25.161 -1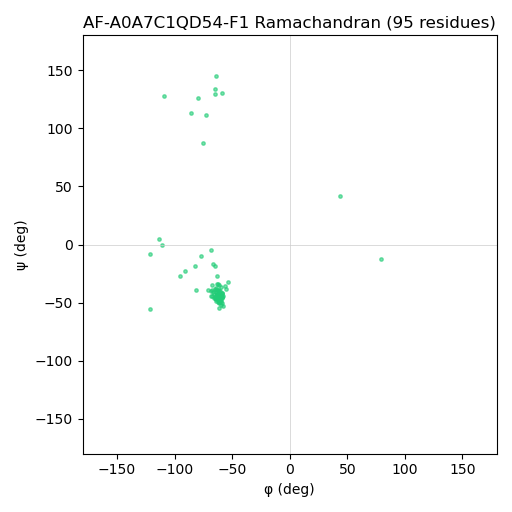1.468 -17.691 1.00 92.56 91 GLU A C 1
ATOM 743 O O . GLU A 1 91 ? 25.943 -12.289 -18.163 1.00 92.56 91 GLU A O 1
ATOM 748 N N . SER A 1 92 ? 25.595 -10.438 -16.954 1.00 93.69 92 SER A N 1
ATOM 749 C CA . SER A 1 92 ? 27.022 -10.185 -16.696 1.00 93.69 92 SER A CA 1
ATOM 750 C C . SER A 1 92 ? 27.712 -11.248 -15.836 1.00 93.69 92 SER A C 1
ATOM 752 O O . SER A 1 92 ? 28.941 -11.301 -15.806 1.00 93.69 92 SER A O 1
ATOM 754 N N . LEU A 1 93 ? 26.943 -12.083 -15.131 1.00 93.12 93 LEU A N 1
ATOM 755 C CA . LEU A 1 93 ? 27.488 -13.165 -14.311 1.00 93.12 93 LEU A CA 1
ATOM 756 C C . LEU A 1 93 ? 27.934 -14.367 -15.155 1.00 93.12 93 LEU A C 1
ATOM 758 O O . LEU A 1 93 ? 28.589 -15.249 -14.603 1.00 93.12 93 LEU A O 1
ATOM 762 N N . ASP A 1 94 ? 27.599 -14.382 -16.455 1.00 85.88 94 ASP A N 1
ATOM 763 C CA . ASP A 1 94 ? 27.994 -15.393 -17.448 1.00 85.88 94 ASP A CA 1
ATOM 764 C C . ASP A 1 94 ? 27.862 -16.824 -16.902 1.00 85.88 94 ASP A C 1
ATOM 766 O O . ASP A 1 94 ? 28.750 -17.672 -17.023 1.00 85.88 94 ASP A O 1
ATOM 770 N N . PHE A 1 95 ? 26.761 -17.068 -16.181 1.00 84.44 95 PHE A N 1
ATOM 771 C CA . PHE A 1 95 ? 26.535 -18.362 -15.564 1.00 84.44 95 PHE A CA 1
ATOM 772 C C . PHE A 1 95 ? 26.369 -19.419 -16.661 1.00 84.44 95 PHE A C 1
ATOM 774 O O . PHE A 1 95 ? 25.602 -19.208 -17.602 1.00 84.44 95 PHE A O 1
ATOM 781 N N . PRO A 1 96 ? 27.037 -20.577 -16.534 1.00 76.38 96 PRO A N 1
ATOM 782 C CA . PRO A 1 96 ? 26.853 -21.682 -17.454 1.00 76.38 96 PRO A CA 1
ATOM 783 C C . PRO A 1 96 ? 25.511 -22.345 -17.126 1.00 76.38 96 PRO A C 1
ATOM 785 O O . PRO A 1 96 ? 25.450 -23.254 -16.297 1.00 76.38 9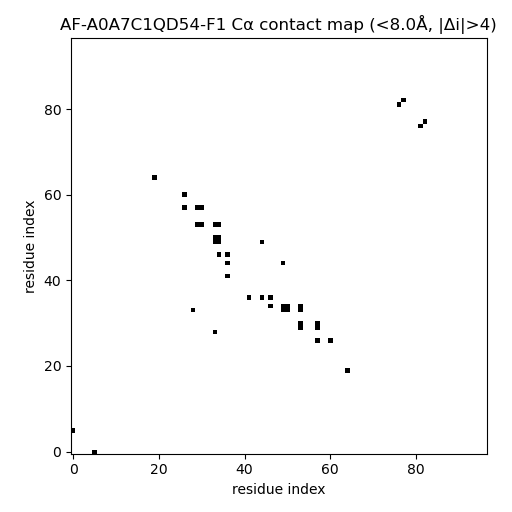6 PRO A O 1
ATOM 788 N N . PHE A 1 97 ? 24.427 -21.845 -17.710 1.00 60.34 97 PHE A N 1
ATOM 789 C CA . PHE A 1 97 ? 23.180 -22.597 -17.837 1.00 60.34 97 PHE A CA 1
ATOM 790 C C . PHE A 1 97 ? 23.130 -23.282 -19.201 1.00 60.34 97 PHE A C 1
ATOM 792 O O . PHE A 1 97 ? 23.337 -22.590 -20.223 1.00 60.34 97 PHE A O 1
#